Protein AF-A0AAD9PSL2-F1 (afdb_monomer_lite)

Organism: Acropora cervicornis (NCBI:txid6130)

Radius of gyration: 17.95 Å; chains: 1; bounding box: 37×32×61 Å

Sequence (155 aa):
MESEYYLYSVLWDFAGESVYYETHQLFLTSRAVYLLAHDLSWDPEKLAQPVEKQGVFEKIKEKSCTKTNLDYLGYWMTSVSSQSSRIEDHDLYSAPTYTVLPKTLPPVFLVCMHSDKPFGRKDPFELAINLYGSLETKPYSSQLYDDVFVVDNTK

InterPro domains:
  IPR027417 P-loop containing nucleoside triphosphate hydrolase [G3DSA:3.40.50.300] (3-149)

Structure (mmCIF, N/CA/C/O backbone):
data_AF-A0AAD9PSL2-F1
#
_entry.id   AF-A0AAD9PSL2-F1
#
loop_
_atom_site.group_PDB
_atom_site.id
_atom_site.type_symbol
_atom_site.label_atom_id
_atom_site.label_alt_id
_atom_site.label_comp_id
_atom_site.label_asym_id
_atom_site.label_entity_id
_atom_site.label_seq_id
_atom_site.pdbx_PDB_ins_code
_atom_site.Cartn_x
_atom_site.Cartn_y
_atom_site.Cartn_z
_atom_site.occupancy
_atom_site.B_iso_or_equiv
_atom_site.auth_seq_id
_atom_site.auth_comp_id
_atom_site.auth_asym_id
_atom_site.auth_atom_id
_atom_site.pdbx_PDB_model_num
ATOM 1 N N . MET A 1 1 ? 11.472 -16.865 -38.872 1.00 47.38 1 MET A N 1
ATOM 2 C CA . MET A 1 1 ? 11.496 -17.620 -37.607 1.00 47.38 1 MET A CA 1
ATOM 3 C C . MET A 1 1 ? 11.050 -16.622 -36.561 1.00 47.38 1 MET A C 1
ATOM 5 O O . MET A 1 1 ? 11.818 -15.723 -36.250 1.00 47.38 1 MET A O 1
ATOM 9 N N . GLU A 1 2 ? 9.769 -16.646 -36.198 1.00 55.28 2 GLU A N 1
ATOM 10 C CA . GLU A 1 2 ? 9.240 -15.759 -35.158 1.00 55.28 2 GLU A CA 1
ATOM 11 C C . GLU A 1 2 ? 9.865 -16.190 -33.832 1.00 55.28 2 GLU A C 1
ATOM 13 O O . GLU A 1 2 ? 9.796 -17.361 -33.462 1.00 55.28 2 GLU A O 1
ATOM 18 N N . SER A 1 3 ? 10.575 -15.280 -33.172 1.00 63.28 3 SER A N 1
ATOM 19 C CA . SER A 1 3 ? 11.085 -15.519 -31.829 1.00 63.28 3 SER A CA 1
ATOM 20 C C . SER A 1 3 ? 9.905 -15.471 -30.865 1.00 63.28 3 SER A C 1
ATOM 22 O O . SER A 1 3 ? 9.336 -14.402 -30.649 1.00 63.28 3 SER A O 1
ATOM 24 N N . GLU A 1 4 ? 9.526 -16.612 -30.297 1.00 70.06 4 GLU A N 1
ATOM 25 C CA . GLU A 1 4 ? 8.578 -16.648 -29.185 1.00 70.06 4 GLU A CA 1
ATOM 26 C C . GLU A 1 4 ? 9.187 -15.902 -27.992 1.00 70.06 4 GLU A C 1
ATOM 28 O O . GLU A 1 4 ? 10.201 -16.312 -27.422 1.00 70.06 4 GLU A O 1
ATOM 33 N N . TYR A 1 5 ? 8.593 -14.765 -27.636 1.00 74.62 5 TYR A N 1
ATOM 34 C CA . TYR A 1 5 ? 8.964 -14.026 -26.438 1.00 74.62 5 TYR A CA 1
ATOM 35 C C . TYR A 1 5 ? 8.274 -14.668 -25.236 1.00 74.62 5 TYR A C 1
ATOM 37 O O . TYR A 1 5 ? 7.065 -14.538 -25.054 1.00 74.62 5 TYR A O 1
ATOM 45 N N . TYR A 1 6 ? 9.048 -15.361 -24.40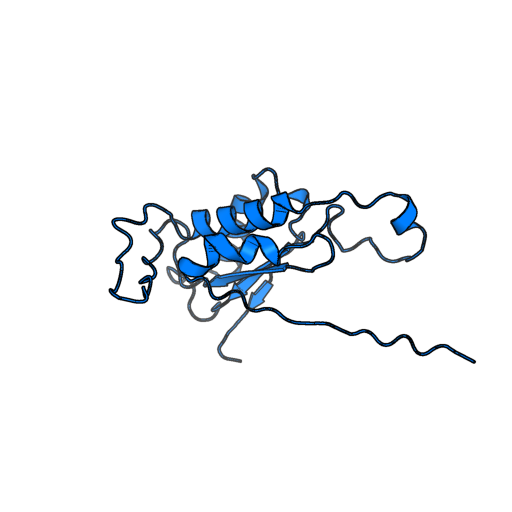6 1.00 77.88 6 TYR A N 1
ATOM 46 C CA . TYR A 1 6 ? 8.565 -15.900 -23.139 1.00 77.88 6 TYR A 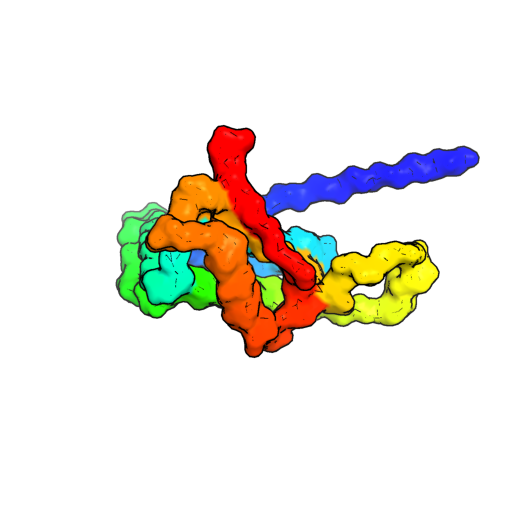CA 1
ATOM 47 C C . TYR A 1 6 ? 8.600 -14.809 -22.063 1.00 77.88 6 TYR A C 1
ATOM 49 O O . TYR A 1 6 ? 9.664 -14.278 -21.742 1.00 77.88 6 TYR A O 1
ATOM 57 N N . LEU A 1 7 ? 7.438 -14.485 -21.489 1.00 82.44 7 LEU A N 1
ATOM 58 C CA . LEU A 1 7 ? 7.330 -13.624 -20.311 1.00 82.44 7 LEU A CA 1
ATOM 59 C C . LEU A 1 7 ? 7.452 -14.485 -19.049 1.00 82.44 7 LEU A C 1
ATOM 61 O O . LEU A 1 7 ? 6.612 -15.345 -18.795 1.00 82.44 7 LEU A O 1
ATOM 65 N N . TYR A 1 8 ? 8.490 -14.242 -18.254 1.00 81.69 8 TYR A N 1
ATOM 66 C CA . TYR A 1 8 ? 8.660 -14.843 -16.933 1.00 81.69 8 TYR A CA 1
ATOM 67 C C . TYR A 1 8 ? 8.395 -13.795 -15.851 1.00 81.69 8 TYR A C 1
ATOM 69 O O . TYR A 1 8 ? 8.748 -12.625 -16.004 1.00 81.69 8 TYR A O 1
ATOM 77 N N . SER A 1 9 ? 7.763 -14.194 -14.752 1.00 83.19 9 SER A N 1
ATOM 78 C CA . SER A 1 9 ? 7.464 -13.310 -13.622 1.00 83.19 9 SER A CA 1
ATOM 79 C C . SER A 1 9 ? 7.659 -14.058 -12.309 1.00 83.19 9 SER A C 1
ATOM 81 O O . SER A 1 9 ? 7.360 -15.247 -12.217 1.00 83.19 9 SER A O 1
ATOM 83 N N . VAL A 1 10 ? 8.169 -13.355 -11.298 1.00 87.62 10 VAL A N 1
ATOM 84 C CA . VAL A 1 10 ? 8.359 -13.877 -9.939 1.00 87.62 10 VAL A CA 1
ATOM 85 C C . VAL A 1 10 ? 7.482 -13.069 -8.998 1.00 87.62 10 VAL A C 1
ATOM 87 O O . VAL A 1 10 ? 7.588 -11.844 -8.969 1.00 87.62 10 VAL A O 1
ATOM 90 N N . LEU A 1 11 ? 6.633 -13.752 -8.234 1.00 88.12 11 LEU A N 1
ATOM 91 C CA . LEU A 1 11 ? 5.809 -13.131 -7.203 1.00 88.12 11 LEU A CA 1
ATOM 92 C C . LEU A 1 11 ? 6.528 -13.220 -5.854 1.00 88.12 11 LEU A C 1
ATOM 94 O O . LEU A 1 11 ? 6.952 -14.303 -5.451 1.00 88.12 11 LEU A O 1
ATOM 98 N N . TRP A 1 12 ? 6.639 -12.086 -5.168 1.00 85.56 12 TRP A N 1
ATOM 99 C CA . TRP A 1 12 ? 7.167 -11.996 -3.809 1.00 85.56 12 TRP A CA 1
ATOM 100 C C . TRP A 1 12 ? 6.061 -11.517 -2.873 1.00 85.56 12 TRP A C 1
ATOM 102 O O . TRP A 1 12 ? 5.427 -10.501 -3.151 1.00 85.56 12 TRP A O 1
ATOM 112 N N . ASP A 1 13 ? 5.849 -12.239 -1.775 1.00 83.88 13 ASP A N 1
ATOM 113 C CA . ASP A 1 13 ? 4.950 -11.834 -0.695 1.00 83.88 13 ASP A CA 1
ATOM 114 C C . ASP A 1 13 ? 5.782 -11.370 0.505 1.00 83.88 13 ASP A C 1
ATOM 116 O O . ASP A 1 13 ? 6.524 -12.147 1.115 1.00 83.88 13 ASP A O 1
ATOM 120 N N . PHE A 1 14 ? 5.692 -10.078 0.807 1.00 73.44 14 PHE A N 1
ATOM 121 C CA . PHE A 1 14 ? 6.356 -9.461 1.945 1.00 73.44 14 PHE A CA 1
ATOM 122 C C . PHE A 1 14 ? 5.372 -9.450 3.114 1.00 73.44 14 PHE A C 1
ATOM 124 O O . PHE A 1 14 ? 4.660 -8.468 3.325 1.00 73.44 14 PHE A O 1
ATOM 131 N N . ALA A 1 15 ? 5.319 -10.554 3.865 1.00 61.59 15 ALA A N 1
ATOM 132 C CA . ALA A 1 15 ? 4.512 -10.645 5.078 1.00 61.59 15 ALA A CA 1
ATOM 133 C C . ALA A 1 15 ? 4.784 -9.416 5.971 1.00 61.59 15 ALA A C 1
ATOM 135 O O . ALA A 1 15 ? 5.935 -9.123 6.291 1.00 61.59 15 ALA A O 1
ATOM 136 N N . GLY A 1 16 ? 3.736 -8.673 6.349 1.00 58.91 16 GLY A N 1
ATOM 137 C CA . GLY A 1 16 ? 3.812 -7.366 7.030 1.00 58.91 16 GLY A CA 1
ATOM 138 C C . GLY A 1 16 ? 4.364 -7.377 8.465 1.00 58.91 16 GLY A C 1
ATOM 139 O O . GLY A 1 16 ? 4.035 -6.492 9.258 1.00 58.91 16 GLY A O 1
ATOM 140 N N . GLU A 1 17 ? 5.167 -8.376 8.825 1.00 55.62 17 GLU A N 1
ATOM 141 C CA . GLU A 1 17 ? 5.771 -8.527 10.139 1.00 55.62 17 GLU A CA 1
ATOM 142 C C . GLU A 1 17 ? 6.971 -7.593 10.328 1.00 55.62 17 GLU A C 1
ATOM 144 O O . GLU A 1 17 ? 7.739 -7.310 9.412 1.00 55.62 17 GLU A O 1
ATOM 149 N N . SER A 1 18 ? 7.149 -7.063 11.541 1.00 52.44 18 SER A N 1
ATOM 150 C CA . SER A 1 18 ? 8.079 -5.953 11.754 1.00 52.44 18 SER A CA 1
ATOM 151 C C . SER A 1 18 ? 9.563 -6.317 11.679 1.00 52.44 18 SER A C 1
ATOM 153 O O . SER A 1 18 ? 10.410 -5.433 11.555 1.00 52.44 18 SER A O 1
ATOM 155 N N . VAL A 1 19 ? 9.879 -7.614 11.689 1.00 48.50 19 VAL A N 1
ATOM 156 C CA . VAL A 1 19 ? 11.212 -8.156 11.374 1.00 48.50 19 VAL A CA 1
ATOM 157 C C . VAL A 1 19 ? 11.577 -7.914 9.900 1.00 48.50 19 VAL A C 1
ATOM 159 O O . VAL A 1 19 ? 12.753 -7.822 9.554 1.00 48.50 19 VAL A O 1
ATOM 162 N N . TYR A 1 20 ? 10.576 -7.732 9.037 1.00 52.34 20 TYR A N 1
ATOM 163 C CA . TYR A 1 20 ? 10.747 -7.592 7.599 1.00 52.34 20 TYR A CA 1
ATOM 164 C C . TYR A 1 20 ? 11.057 -6.137 7.178 1.00 52.34 20 TYR A C 1
ATOM 166 O O . TYR A 1 20 ? 11.623 -5.907 6.113 1.00 52.34 20 TYR A O 1
ATOM 174 N N . TYR A 1 21 ? 10.823 -5.132 8.026 1.00 52.97 21 TYR A N 1
ATOM 175 C CA . TYR A 1 21 ? 11.065 -3.729 7.652 1.00 52.97 21 TYR A CA 1
ATOM 176 C C . TYR A 1 21 ? 12.548 -3.343 7.517 1.00 52.97 21 TYR A C 1
ATOM 178 O O . TYR A 1 21 ? 12.860 -2.425 6.764 1.00 52.97 21 TYR A O 1
ATOM 186 N N . GLU A 1 22 ? 13.473 -4.040 8.188 1.00 53.34 22 GLU A N 1
ATOM 187 C CA . GLU A 1 22 ? 14.903 -3.677 8.149 1.00 53.34 22 G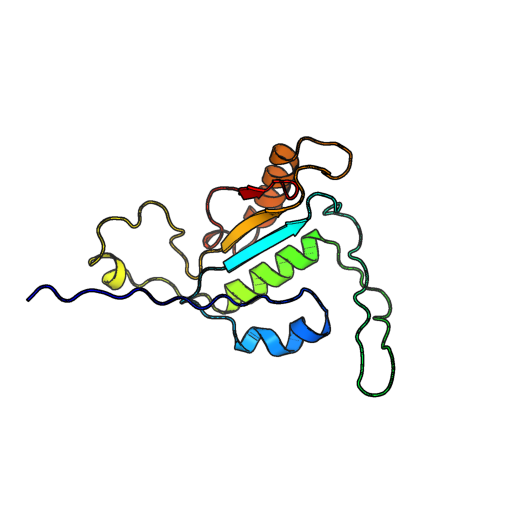LU A CA 1
ATOM 188 C C . GLU A 1 22 ? 15.705 -4.390 7.049 1.00 53.34 22 GLU A C 1
ATOM 190 O O . GLU A 1 22 ? 16.705 -3.855 6.578 1.00 53.34 22 GLU A O 1
ATOM 195 N N . THR A 1 23 ? 15.272 -5.566 6.587 1.00 54.75 23 THR A N 1
ATOM 196 C CA . THR A 1 23 ? 16.015 -6.364 5.589 1.00 54.75 23 THR A CA 1
ATOM 197 C C . THR A 1 23 ? 15.393 -6.354 4.191 1.00 54.75 23 THR A C 1
ATOM 199 O O . THR A 1 23 ? 16.101 -6.615 3.218 1.00 54.75 23 THR A O 1
ATOM 202 N N . HIS A 1 24 ? 14.107 -6.011 4.038 1.00 57.56 24 HIS A N 1
ATOM 203 C CA . HIS A 1 24 ? 13.405 -6.164 2.752 1.00 57.56 24 HIS A CA 1
ATOM 204 C C . HIS A 1 24 ? 13.579 -4.992 1.787 1.00 57.56 24 HIS A C 1
ATOM 206 O O . HIS A 1 24 ? 13.292 -5.145 0.601 1.00 57.56 24 HIS A O 1
ATOM 212 N N . GLN A 1 25 ? 14.156 -3.870 2.233 1.00 60.19 25 GLN A N 1
ATOM 213 C CA . GLN A 1 25 ? 14.603 -2.809 1.322 1.00 60.19 25 GLN A CA 1
ATOM 214 C C . GLN A 1 25 ? 15.599 -3.325 0.268 1.00 60.19 25 GLN A C 1
ATOM 216 O O . GLN A 1 25 ? 15.649 -2.779 -0.833 1.00 60.19 25 GLN A O 1
ATOM 221 N N . LEU A 1 26 ? 16.337 -4.404 0.572 1.00 64.94 26 LEU A N 1
ATOM 222 C CA . LEU A 1 26 ? 17.283 -5.048 -0.346 1.00 64.94 26 LEU A CA 1
ATOM 223 C C . LEU A 1 26 ? 16.614 -5.708 -1.562 1.00 64.94 26 LEU A C 1
ATOM 225 O O . LEU A 1 26 ? 17.275 -5.898 -2.579 1.00 64.94 26 LEU A O 1
ATOM 229 N N . PHE A 1 27 ? 15.326 -6.057 -1.473 1.00 72.56 27 PHE A N 1
ATOM 230 C CA . PHE A 1 27 ? 14.585 -6.708 -2.560 1.00 72.56 27 PHE A CA 1
ATOM 231 C C . PHE A 1 27 ? 13.715 -5.733 -3.361 1.00 72.56 27 PHE A C 1
ATOM 233 O O . PHE A 1 27 ? 13.082 -6.133 -4.339 1.00 72.56 27 PHE A O 1
ATOM 240 N N . LEU A 1 28 ? 13.673 -4.457 -2.965 1.00 83.94 28 LEU A N 1
ATOM 241 C CA . LEU A 1 28 ? 12.925 -3.440 -3.690 1.00 83.94 28 LEU A CA 1
ATOM 242 C C . LEU A 1 28 ? 13.725 -2.946 -4.907 1.00 83.94 28 LEU A C 1
ATOM 244 O O . LEU A 1 28 ? 14.929 -2.716 -4.823 1.00 83.94 28 LEU A O 1
ATOM 248 N N . THR A 1 29 ? 13.063 -2.771 -6.048 1.00 85.06 29 THR A N 1
ATOM 249 C CA . THR A 1 29 ? 13.691 -2.383 -7.316 1.00 85.06 29 THR A CA 1
ATOM 250 C C . THR A 1 29 ? 12.722 -1.596 -8.194 1.00 85.06 29 THR A C 1
ATOM 252 O O . THR A 1 29 ? 11.518 -1.845 -8.182 1.00 85.06 29 THR A O 1
ATOM 255 N N . SER A 1 30 ? 13.240 -0.682 -9.018 1.00 86.44 30 SER A N 1
ATOM 256 C CA . SER A 1 30 ? 12.423 0.066 -9.979 1.00 86.44 30 SER A CA 1
ATOM 257 C C . SER A 1 30 ? 11.861 -0.771 -11.124 1.00 86.44 30 SER A C 1
ATOM 259 O O . SER A 1 30 ? 10.929 -0.340 -11.795 1.00 86.44 30 SER A O 1
ATOM 261 N N . ARG A 1 31 ? 12.387 -1.979 -11.351 1.00 85.00 31 ARG A N 1
ATOM 262 C CA . ARG A 1 31 ? 11.950 -2.873 -12.438 1.00 85.00 31 ARG A CA 1
ATOM 263 C C . ARG A 1 31 ? 10.814 -3.823 -12.042 1.00 85.00 31 ARG A C 1
ATOM 265 O O . ARG A 1 31 ? 10.531 -4.763 -12.779 1.00 85.00 31 ARG A O 1
ATOM 272 N N . ALA A 1 32 ? 10.200 -3.612 -10.881 1.00 88.56 32 ALA A N 1
ATOM 273 C CA . ALA A 1 32 ? 9.095 -4.419 -10.379 1.00 88.56 32 ALA A CA 1
ATOM 274 C C . ALA A 1 32 ? 7.754 -3.676 -10.476 1.00 88.56 32 ALA A C 1
ATOM 276 O O . ALA A 1 32 ? 7.707 -2.461 -10.652 1.00 88.56 32 ALA A O 1
ATOM 277 N N . VAL A 1 33 ? 6.666 -4.431 -10.329 1.00 91.12 33 VAL A N 1
ATOM 278 C CA . VAL A 1 33 ? 5.319 -3.910 -10.078 1.00 91.12 33 VAL A CA 1
ATOM 279 C C . VAL A 1 33 ? 4.974 -4.217 -8.628 1.00 91.12 33 VAL A C 1
ATOM 281 O O . VAL A 1 33 ? 5.167 -5.351 -8.186 1.00 91.12 33 VAL A O 1
ATOM 284 N N . TYR A 1 34 ? 4.464 -3.229 -7.897 1.00 92.81 34 TYR A N 1
ATOM 285 C CA . TYR A 1 34 ? 4.087 -3.401 -6.497 1.00 92.81 34 TYR A CA 1
ATOM 286 C C . TYR A 1 34 ? 2.574 -3.411 -6.329 1.00 92.81 34 TYR A C 1
ATOM 288 O O . TYR A 1 34 ? 1.873 -2.541 -6.842 1.00 92.81 34 TYR A O 1
ATOM 296 N N . LEU A 1 35 ? 2.088 -4.381 -5.558 1.00 94.81 35 LEU A N 1
ATOM 297 C CA . LEU A 1 35 ? 0.715 -4.428 -5.075 1.00 94.81 35 LEU A CA 1
ATOM 298 C C . LEU A 1 35 ? 0.729 -4.001 -3.608 1.00 94.81 35 LEU A C 1
ATOM 300 O O . LEU A 1 35 ? 1.226 -4.730 -2.748 1.00 94.81 35 LEU A O 1
ATOM 304 N N . LEU A 1 36 ? 0.225 -2.805 -3.324 1.00 94.62 36 LEU A N 1
ATOM 305 C CA . LEU A 1 36 ? 0.066 -2.320 -1.961 1.00 94.62 36 LEU A CA 1
ATOM 306 C C . LEU A 1 36 ? -1.267 -2.837 -1.419 1.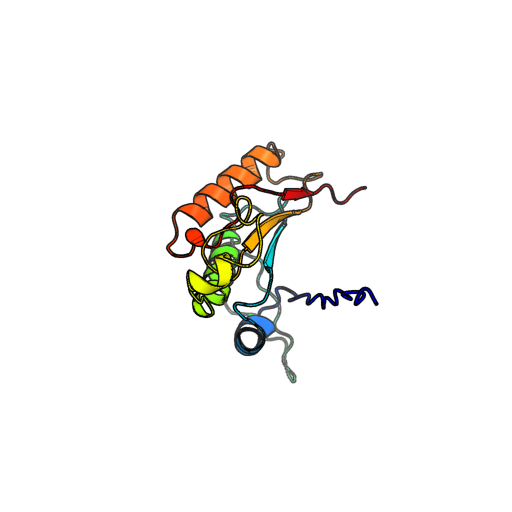00 94.62 36 LEU A C 1
ATOM 308 O O . LEU A 1 36 ? -2.316 -2.237 -1.650 1.00 94.62 36 LEU A O 1
ATOM 312 N N . ALA A 1 37 ? -1.220 -3.977 -0.734 1.00 93.88 37 ALA A N 1
ATOM 313 C CA . ALA A 1 37 ? -2.406 -4.618 -0.184 1.00 93.88 37 ALA A CA 1
ATOM 314 C C . ALA A 1 37 ? -2.835 -3.977 1.149 1.00 93.88 37 ALA A C 1
ATOM 316 O O . ALA A 1 37 ? -2.028 -3.833 2.069 1.00 93.88 37 ALA A O 1
ATOM 317 N N . HIS A 1 38 ? -4.118 -3.639 1.276 1.00 93.56 38 HIS A N 1
ATOM 318 C CA . HIS A 1 38 ? -4.726 -3.139 2.506 1.00 93.56 38 HIS A CA 1
ATOM 319 C C . HIS A 1 38 ? -6.017 -3.894 2.833 1.00 93.56 38 HIS A C 1
ATOM 321 O O . HIS A 1 38 ? -6.854 -4.100 1.962 1.00 93.56 38 HIS A O 1
ATOM 327 N N . ASP A 1 39 ? -6.197 -4.282 4.095 1.00 93.94 39 ASP A N 1
ATOM 328 C CA . ASP A 1 39 ? -7.420 -4.918 4.587 1.00 93.94 39 ASP A CA 1
ATOM 329 C C . ASP A 1 39 ? -8.470 -3.854 4.943 1.00 93.94 39 ASP A C 1
ATOM 331 O O . ASP A 1 39 ? -8.314 -3.140 5.933 1.00 93.94 39 ASP A O 1
ATOM 335 N N . LEU A 1 40 ? -9.565 -3.773 4.178 1.00 95.56 40 LEU A N 1
ATOM 336 C CA . LEU A 1 40 ? -10.637 -2.798 4.415 1.00 95.56 40 LEU A CA 1
ATOM 337 C C . LEU A 1 40 ? -11.399 -3.017 5.723 1.00 95.56 40 LEU A C 1
ATOM 339 O O . LEU A 1 40 ? -12.145 -2.130 6.138 1.00 95.56 40 LEU A O 1
ATOM 343 N N . SER A 1 41 ? -11.245 -4.163 6.388 1.00 93.38 41 SER A N 1
ATOM 344 C CA . SER A 1 41 ? -11.809 -4.377 7.724 1.00 93.38 41 SER A CA 1
ATOM 345 C C . SER A 1 41 ? -11.060 -3.599 8.811 1.00 93.38 41 SER A C 1
ATOM 347 O O . SER A 1 41 ? -11.562 -3.460 9.934 1.00 93.38 41 SER A O 1
ATOM 349 N N . TRP A 1 42 ? -9.871 -3.077 8.498 1.00 92.62 42 TRP A N 1
ATOM 350 C CA . TRP A 1 42 ? -9.053 -2.296 9.415 1.00 92.62 42 TRP A CA 1
ATOM 351 C C . TRP A 1 42 ? -9.309 -0.803 9.229 1.00 92.62 42 TRP A C 1
ATOM 353 O O . TRP A 1 42 ? -9.290 -0.275 8.126 1.00 92.62 42 TRP A O 1
ATOM 363 N N . ASP A 1 43 ? -9.526 -0.106 10.342 1.00 92.44 43 ASP A N 1
ATOM 364 C CA . ASP A 1 43 ? -9.643 1.351 10.353 1.00 92.44 43 ASP A CA 1
ATOM 365 C C . ASP A 1 43 ? -8.275 1.989 10.038 1.00 92.44 43 ASP A C 1
ATOM 367 O O . ASP A 1 43 ? -7.327 1.740 10.796 1.00 92.44 43 ASP A O 1
ATOM 371 N N . PRO A 1 44 ? -8.142 2.799 8.969 1.00 91.81 44 PRO A N 1
ATOM 372 C CA . PRO A 1 44 ? -6.884 3.450 8.605 1.00 91.81 44 PRO A CA 1
ATOM 373 C C . PRO A 1 44 ? -6.266 4.280 9.736 1.00 91.81 44 PRO A C 1
ATOM 375 O O . PRO A 1 44 ? -5.045 4.276 9.888 1.00 91.81 44 PRO A O 1
ATOM 378 N N . GLU A 1 45 ? -7.095 4.922 10.566 1.00 92.62 45 GLU A N 1
ATOM 379 C CA . GLU A 1 45 ? -6.664 5.819 11.651 1.00 92.62 45 GLU A CA 1
ATOM 380 C C . GLU A 1 45 ? -6.404 5.085 12.970 1.00 92.62 45 GLU A C 1
ATOM 382 O O . GLU A 1 45 ? -5.839 5.636 13.920 1.00 92.62 45 GLU A O 1
ATOM 387 N N . LYS A 1 46 ? -6.803 3.814 13.062 1.00 91.56 46 LYS A N 1
ATOM 388 C CA . LYS A 1 46 ? -6.548 3.012 14.254 1.00 91.56 46 LYS A CA 1
ATOM 389 C C . LYS A 1 46 ? -5.079 2.620 14.308 1.00 91.56 46 LYS A C 1
ATOM 391 O O . LYS A 1 46 ? -4.470 2.279 13.294 1.00 91.56 46 LYS A O 1
ATOM 396 N N . LEU A 1 47 ? -4.536 2.606 15.527 1.00 88.56 47 LEU A N 1
ATOM 397 C CA . LEU A 1 47 ? -3.218 2.043 15.798 1.00 88.56 47 LEU A CA 1
ATOM 398 C C . LEU A 1 47 ? -3.132 0.629 15.227 1.00 88.56 47 LEU A C 1
ATOM 400 O O . LEU A 1 47 ? -3.976 -0.229 15.522 1.00 88.56 47 LEU A O 1
ATOM 404 N N . ALA A 1 48 ? -2.106 0.407 14.418 1.00 81.62 48 ALA A N 1
ATOM 405 C CA . ALA A 1 48 ? -1.827 -0.899 13.866 1.00 81.62 48 ALA A CA 1
ATOM 406 C C . ALA A 1 48 ? -1.522 -1.875 15.004 1.00 81.62 48 ALA A C 1
ATOM 408 O O . ALA A 1 48 ? -0.934 -1.515 16.032 1.00 81.62 48 ALA A O 1
ATOM 409 N N . GLN A 1 49 ? -1.943 -3.126 14.833 1.00 72.62 49 GLN A N 1
ATOM 410 C CA . GLN A 1 49 ? -1.646 -4.141 15.833 1.00 72.62 49 GLN A CA 1
ATOM 411 C C . GLN A 1 49 ? -0.125 -4.341 15.907 1.00 72.62 49 GLN A C 1
ATOM 413 O O . GLN A 1 49 ? 0.512 -4.494 14.863 1.00 72.62 49 GLN A O 1
ATOM 418 N N . PRO A 1 50 ? 0.478 -4.337 17.112 1.00 61.62 50 PRO A N 1
ATOM 419 C CA . PRO A 1 50 ? 1.894 -4.629 17.251 1.00 61.62 50 PRO A CA 1
ATOM 420 C C . PRO A 1 50 ? 2.154 -6.032 16.717 1.00 61.62 50 PRO A C 1
ATOM 422 O O . PRO A 1 50 ? 1.546 -6.989 17.202 1.00 61.62 50 PRO A O 1
ATOM 425 N N . VAL A 1 51 ? 3.055 -6.164 15.746 1.00 59.69 51 VAL A N 1
ATOM 426 C CA . VAL A 1 51 ? 3.483 -7.493 15.322 1.00 59.69 51 VAL A CA 1
ATOM 427 C C . VAL A 1 51 ? 4.451 -8.026 16.374 1.00 59.69 51 VAL A C 1
ATOM 429 O O . VAL A 1 51 ? 5.410 -7.348 16.751 1.00 59.69 51 VAL A O 1
ATOM 432 N N . GLU A 1 52 ? 4.168 -9.209 16.922 1.00 56.19 52 GLU A N 1
ATOM 433 C CA . GLU A 1 52 ? 5.078 -9.859 17.864 1.00 56.19 52 GLU A CA 1
ATOM 434 C C . GLU A 1 52 ? 6.374 -10.212 17.127 1.00 56.19 52 GLU A C 1
ATOM 436 O O . GLU A 1 52 ? 6.374 -11.130 16.319 1.00 56.19 52 GLU A O 1
ATOM 441 N N . LYS A 1 53 ? 7.488 -9.519 17.405 1.00 56.56 53 LYS A N 1
ATOM 442 C CA . LYS A 1 53 ? 8.788 -9.920 16.856 1.00 56.56 53 LYS A CA 1
ATOM 443 C C . LYS A 1 53 ? 9.224 -11.208 17.544 1.00 56.56 53 LYS A C 1
ATOM 445 O O . LYS A 1 53 ? 9.539 -11.206 18.742 1.00 56.56 53 LYS A O 1
ATOM 450 N N . GLN A 1 54 ? 9.267 -12.311 16.805 1.00 48.28 54 GLN A N 1
ATOM 451 C CA . GLN A 1 54 ? 9.838 -13.553 17.312 1.00 48.28 54 GLN A CA 1
ATOM 452 C C . GLN A 1 54 ? 11.370 -13.478 17.225 1.00 48.28 54 GLN A C 1
ATOM 454 O O . GLN A 1 54 ? 11.972 -13.726 16.185 1.00 48.28 54 GLN A O 1
ATOM 459 N N . GLY A 1 55 ? 12.016 -13.076 18.322 1.00 53.81 55 GLY A N 1
ATOM 460 C CA . GLY A 1 55 ? 13.471 -13.130 18.437 1.00 53.81 55 GLY A CA 1
ATOM 461 C C . GLY A 1 55 ? 13.971 -14.567 18.604 1.00 53.81 55 GLY A C 1
ATOM 462 O O . GLY A 1 55 ? 13.224 -15.457 19.008 1.00 53.81 55 GLY A O 1
ATOM 463 N N . VAL A 1 56 ? 15.266 -14.786 18.347 1.00 56.31 56 VAL A N 1
ATOM 464 C CA . VAL A 1 56 ? 15.926 -16.103 18.495 1.00 56.31 56 VAL A CA 1
ATOM 465 C C . VAL A 1 56 ? 15.879 -16.616 19.944 1.00 56.31 56 VAL A C 1
ATOM 467 O O . VAL A 1 56 ? 15.870 -17.822 20.166 1.00 56.31 56 VAL A O 1
ATOM 470 N N . PHE A 1 57 ? 15.818 -15.709 20.928 1.00 50.03 57 PHE A N 1
ATOM 471 C CA . PHE A 1 57 ? 15.877 -16.050 22.354 1.00 50.03 57 PHE A CA 1
ATOM 472 C C . PHE A 1 57 ? 14.666 -15.584 23.180 1.00 50.03 57 PHE A C 1
ATOM 474 O O . PHE A 1 57 ? 14.390 -16.197 24.205 1.00 50.03 57 PHE A O 1
ATOM 481 N N . GLU A 1 58 ? 13.906 -14.572 22.742 1.00 51.41 58 GLU A N 1
ATOM 482 C CA . GLU A 1 58 ? 12.690 -14.098 23.423 1.00 51.41 58 GLU A CA 1
ATOM 483 C C . GLU A 1 58 ? 11.694 -13.467 22.436 1.00 51.41 58 GLU A C 1
ATOM 485 O O . GLU A 1 58 ? 12.078 -12.911 21.403 1.00 51.41 58 GLU A O 1
ATOM 490 N N . LYS A 1 59 ? 10.399 -13.503 22.783 1.00 52.94 59 LYS A N 1
ATOM 491 C CA . LYS A 1 59 ? 9.368 -12.699 22.113 1.00 52.94 59 LYS A CA 1
ATOM 492 C C . LYS A 1 59 ? 9.562 -11.232 22.493 1.00 52.94 59 LYS A C 1
ATOM 494 O O . LYS A 1 59 ? 9.202 -10.819 23.597 1.00 52.94 59 LYS A O 1
ATOM 499 N N . ILE A 1 60 ? 10.110 -10.437 21.579 1.00 55.75 60 ILE A N 1
ATOM 500 C CA . ILE A 1 60 ? 10.270 -9.000 21.788 1.00 55.75 60 ILE A CA 1
ATOM 501 C C . ILE A 1 60 ? 8.947 -8.346 21.406 1.00 55.75 60 ILE A C 1
ATOM 503 O O . ILE A 1 60 ? 8.626 -8.159 20.234 1.00 55.75 60 ILE A O 1
ATOM 507 N N . LYS A 1 61 ? 8.152 -7.993 22.414 1.00 54.41 61 LYS A N 1
ATOM 508 C CA . LYS A 1 61 ? 6.973 -7.157 22.198 1.00 54.41 61 LYS A CA 1
ATOM 509 C C . LYS A 1 61 ? 7.466 -5.749 21.875 1.00 54.41 61 LYS A C 1
ATOM 511 O O . LYS A 1 61 ? 8.098 -5.126 22.730 1.00 54.41 61 LYS A O 1
ATOM 516 N N . GLU A 1 62 ? 7.211 -5.256 20.662 1.00 55.06 62 GLU A N 1
ATOM 517 C CA . GLU A 1 62 ? 7.471 -3.852 20.333 1.00 55.06 62 GLU A CA 1
ATOM 518 C C . GLU A 1 62 ? 6.742 -2.978 21.359 1.00 55.06 62 GLU A C 1
ATOM 520 O O . GLU A 1 62 ? 5.510 -2.959 21.441 1.00 55.06 62 GLU A O 1
ATOM 525 N N . LYS A 1 63 ? 7.521 -2.316 22.223 1.00 51.69 63 LYS A N 1
ATOM 526 C CA . LYS A 1 63 ? 7.001 -1.409 23.242 1.00 51.69 63 LYS A CA 1
ATOM 527 C C . LYS A 1 63 ? 6.410 -0.210 22.505 1.00 51.69 63 LYS A C 1
ATOM 529 O O . LYS A 1 63 ? 7.146 0.642 22.029 1.00 51.69 63 LYS A O 1
ATOM 534 N N . SER A 1 64 ? 5.082 -0.220 22.397 1.00 53.62 64 SER A N 1
ATOM 535 C CA . SER A 1 64 ? 4.218 0.809 21.806 1.00 53.62 64 SER A CA 1
ATOM 536 C C . SER A 1 64 ? 4.528 1.161 20.349 1.00 53.62 64 SER A C 1
ATOM 538 O O . SER A 1 64 ? 5.230 2.129 20.069 1.00 53.62 64 SER A O 1
ATOM 540 N N . CYS A 1 65 ? 3.929 0.424 19.411 1.00 61.19 65 CYS A N 1
ATOM 541 C CA . CYS A 1 65 ? 3.751 0.940 18.058 1.00 61.19 65 CYS A CA 1
ATOM 542 C C . CYS A 1 65 ? 2.738 2.096 18.106 1.00 61.19 65 CYS A C 1
ATOM 544 O O . CYS A 1 65 ? 1.582 1.898 18.476 1.00 61.19 65 CYS A O 1
ATOM 546 N N . THR A 1 66 ? 3.185 3.313 17.792 1.00 76.25 66 THR A N 1
ATOM 547 C CA . THR A 1 66 ? 2.329 4.510 17.694 1.00 76.25 66 THR A CA 1
ATOM 548 C C . THR A 1 66 ? 1.811 4.746 16.277 1.00 76.25 66 THR A C 1
ATOM 550 O O . THR A 1 66 ? 1.166 5.760 16.040 1.00 76.25 66 THR A O 1
ATOM 553 N N . LYS A 1 67 ? 2.135 3.858 15.330 1.00 84.88 67 LYS A N 1
ATOM 554 C CA . LYS A 1 67 ? 1.761 4.002 13.921 1.00 84.88 67 LYS A CA 1
ATOM 555 C C . LYS A 1 67 ? 0.341 3.506 13.688 1.00 84.88 67 LYS A C 1
ATOM 557 O O . LYS A 1 67 ? -0.050 2.456 14.207 1.00 84.88 67 LYS A O 1
ATOM 562 N N . THR A 1 68 ? -0.415 4.242 12.889 1.00 91.50 68 THR A N 1
ATOM 563 C CA . THR A 1 68 ? -1.724 3.815 12.388 1.00 91.50 68 THR A CA 1
ATOM 564 C C . THR A 1 68 ? -1.574 2.844 11.215 1.00 91.50 68 THR A C 1
ATOM 566 O O . THR A 1 68 ? -0.479 2.653 10.680 1.00 91.50 68 THR A O 1
ATOM 569 N N . ASN A 1 69 ? -2.667 2.214 10.784 1.00 90.81 69 ASN A N 1
ATOM 570 C CA . ASN A 1 69 ? -2.644 1.388 9.572 1.00 90.81 69 ASN A CA 1
ATOM 571 C C . ASN A 1 69 ? -2.268 2.214 8.327 1.00 90.81 69 ASN A C 1
ATOM 573 O O . ASN A 1 69 ? -1.521 1.735 7.472 1.00 90.81 69 ASN A O 1
ATOM 577 N N . LEU A 1 70 ? -2.720 3.471 8.254 1.00 93.25 70 LEU A N 1
ATOM 578 C CA . LEU A 1 70 ? -2.343 4.402 7.191 1.00 93.25 70 LEU A CA 1
ATOM 579 C C . LEU A 1 70 ? -0.845 4.744 7.220 1.00 93.25 70 LEU A C 1
ATOM 581 O O . LEU A 1 70 ? -0.207 4.792 6.166 1.00 93.25 70 LEU A O 1
ATOM 585 N N . ASP A 1 71 ? -0.252 4.914 8.405 1.00 90.88 71 ASP A N 1
ATOM 586 C CA . ASP A 1 71 ? 1.190 5.163 8.536 1.00 90.88 71 ASP A CA 1
ATOM 587 C C . ASP A 1 71 ? 2.028 4.014 7.956 1.00 90.88 71 ASP A C 1
ATOM 589 O O . ASP A 1 71 ? 3.081 4.253 7.357 1.00 90.88 71 ASP A O 1
ATOM 593 N N . TYR A 1 72 ? 1.571 2.765 8.095 1.00 88.06 72 TYR A N 1
ATOM 594 C CA . TYR A 1 72 ? 2.249 1.607 7.506 1.00 88.06 72 TYR A CA 1
ATOM 595 C C . TYR A 1 72 ? 2.177 1.595 5.979 1.00 88.06 72 TYR A C 1
ATOM 597 O O . TYR A 1 72 ? 3.189 1.327 5.329 1.00 88.06 72 TYR A O 1
ATOM 605 N N . LEU A 1 73 ? 1.030 1.946 5.394 1.00 92.19 73 LEU A N 1
ATOM 606 C CA . LEU A 1 73 ? 0.918 2.109 3.941 1.00 92.19 73 LEU A CA 1
ATOM 607 C C . LEU A 1 73 ? 1.855 3.212 3.440 1.00 92.19 73 LEU A C 1
ATOM 609 O O . LEU A 1 73 ? 2.586 3.020 2.467 1.00 92.19 73 LEU A O 1
ATOM 613 N N . GLY A 1 74 ? 1.908 4.340 4.153 1.00 92.56 74 GLY A N 1
ATOM 614 C CA . GLY A 1 74 ? 2.823 5.432 3.835 1.00 92.56 74 GLY A CA 1
ATOM 615 C C . GLY A 1 74 ? 4.298 5.043 3.957 1.00 92.56 74 GLY A C 1
ATOM 616 O O . GLY A 1 74 ? 5.115 5.451 3.126 1.00 92.56 74 GLY A O 1
ATOM 617 N N . TYR A 1 75 ? 4.646 4.224 4.949 1.00 89.25 75 TYR A N 1
ATOM 618 C CA . TYR A 1 75 ? 5.992 3.679 5.114 1.00 89.25 75 TYR A CA 1
ATOM 619 C C . TYR A 1 75 ? 6.394 2.783 3.931 1.00 89.25 75 TYR A C 1
ATOM 621 O O . TYR A 1 75 ? 7.494 2.936 3.390 1.00 89.25 75 TYR A O 1
ATOM 629 N N . TRP A 1 76 ? 5.507 1.883 3.494 1.00 89.31 76 TRP A N 1
ATOM 630 C CA . TRP A 1 76 ? 5.760 1.021 2.336 1.00 89.31 76 TRP A CA 1
ATOM 631 C C . TRP A 1 76 ? 5.915 1.829 1.054 1.00 89.31 76 TRP A C 1
ATOM 633 O O . TRP A 1 76 ? 6.901 1.649 0.341 1.00 89.31 76 TRP A O 1
ATOM 643 N N . MET A 1 77 ? 5.020 2.786 0.809 1.00 92.88 77 MET A N 1
ATOM 644 C CA . MET A 1 77 ? 5.135 3.691 -0.334 1.00 92.88 77 MET A CA 1
ATOM 645 C C . MET A 1 77 ? 6.454 4.466 -0.329 1.00 92.88 77 MET A C 1
ATOM 647 O O . MET A 1 77 ? 7.116 4.563 -1.358 1.00 92.88 77 MET A O 1
ATOM 651 N N . THR A 1 78 ? 6.888 4.959 0.833 1.00 91.31 78 THR A N 1
ATOM 652 C CA . THR A 1 78 ? 8.181 5.650 0.970 1.00 91.31 78 THR A CA 1
ATOM 653 C C . THR A 1 78 ? 9.353 4.719 0.650 1.00 91.31 78 THR A C 1
ATOM 655 O O . THR A 1 78 ? 10.281 5.121 -0.048 1.00 91.31 78 THR A O 1
ATOM 658 N N . SER A 1 79 ? 9.295 3.466 1.106 1.00 88.50 79 SER A N 1
ATOM 659 C CA . SER A 1 79 ? 10.335 2.457 0.858 1.00 88.50 79 SER A CA 1
ATOM 660 C C . SER A 1 79 ? 10.417 2.051 -0.616 1.00 88.50 79 SER A C 1
ATOM 662 O O . SER A 1 79 ? 11.503 1.855 -1.155 1.00 88.50 79 SER A O 1
ATOM 664 N N . VAL A 1 80 ? 9.277 1.952 -1.298 1.00 89.81 80 VAL A N 1
ATOM 665 C CA . VAL A 1 80 ? 9.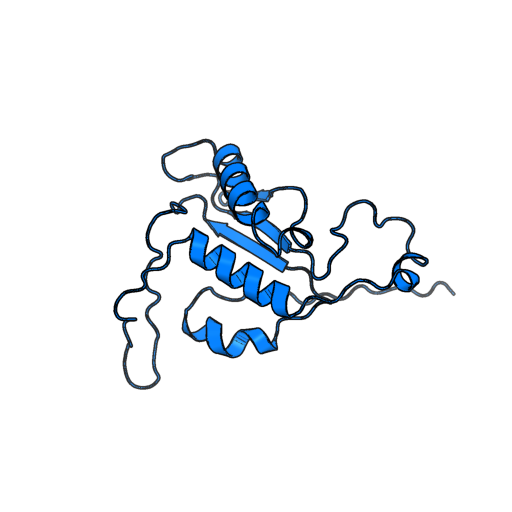232 1.703 -2.744 1.00 89.81 80 VAL A CA 1
ATOM 666 C C . VAL A 1 80 ? 9.747 2.925 -3.510 1.00 89.81 80 VAL A C 1
ATOM 668 O O . VAL A 1 80 ? 10.532 2.798 -4.450 1.00 89.81 80 VAL A O 1
ATOM 671 N N . SER A 1 81 ? 9.363 4.124 -3.075 1.00 90.25 81 SER A N 1
ATOM 672 C CA . SER A 1 81 ? 9.762 5.385 -3.699 1.00 90.25 81 SER A CA 1
ATOM 673 C C . SER A 1 81 ? 11.255 5.689 -3.573 1.00 90.25 81 SER A C 1
ATOM 675 O O . SER A 1 81 ? 11.838 6.276 -4.486 1.00 90.25 81 SER A O 1
ATOM 677 N N . SER A 1 82 ? 11.924 5.225 -2.512 1.00 87.56 82 SER A N 1
ATOM 678 C CA . SER A 1 82 ? 13.382 5.364 -2.394 1.00 87.56 82 SER A CA 1
ATOM 679 C C . SER A 1 82 ? 14.156 4.578 -3.453 1.00 87.56 82 SER A C 1
ATOM 681 O O . SER A 1 82 ? 15.308 4.908 -3.710 1.00 87.56 82 SER A O 1
ATOM 683 N N . GLN A 1 83 ? 13.531 3.577 -4.081 1.00 82.19 83 GLN A N 1
ATOM 684 C CA . GLN A 1 83 ? 14.105 2.845 -5.214 1.00 82.19 83 GLN A CA 1
ATOM 685 C C . GLN A 1 83 ? 13.663 3.403 -6.569 1.00 82.19 83 GLN A C 1
ATOM 687 O O . GLN A 1 83 ? 13.868 2.752 -7.593 1.00 82.19 83 GLN A O 1
ATOM 692 N N . SER A 1 84 ? 13.013 4.570 -6.593 1.00 80.00 84 SER A N 1
ATOM 693 C CA . SER A 1 84 ? 12.490 5.129 -7.832 1.00 80.00 84 SER A CA 1
ATOM 694 C C . SER A 1 84 ? 13.604 5.486 -8.812 1.00 80.00 84 SER A C 1
ATOM 696 O O . SER A 1 84 ? 14.655 6.025 -8.463 1.00 80.00 84 SER A O 1
ATOM 698 N N . SER A 1 85 ? 13.343 5.203 -10.081 1.00 71.06 85 SER A N 1
ATOM 699 C CA . SER A 1 85 ? 14.132 5.701 -11.200 1.00 71.06 85 SER A CA 1
ATOM 700 C C . SER A 1 85 ? 13.176 6.331 -12.197 1.00 71.06 85 SER A C 1
ATOM 702 O O . SER A 1 85 ? 12.100 5.791 -12.463 1.00 71.06 85 SER A O 1
ATOM 704 N N . ARG A 1 86 ? 13.555 7.476 -12.763 1.00 64.12 86 ARG A N 1
ATOM 705 C CA . ARG A 1 86 ? 12.790 8.050 -13.871 1.00 64.12 86 ARG A CA 1
ATOM 706 C C . ARG A 1 86 ? 12.941 7.140 -15.084 1.00 64.12 86 ARG A C 1
ATOM 708 O O . ARG A 1 86 ? 14.041 6.662 -15.343 1.00 64.12 86 ARG A O 1
ATOM 715 N N . ILE A 1 87 ? 11.847 6.908 -15.801 1.00 61.47 87 ILE A N 1
ATOM 716 C CA . ILE A 1 87 ? 11.929 6.319 -17.137 1.00 61.47 87 ILE A CA 1
ATOM 717 C C . ILE A 1 87 ? 12.624 7.362 -18.015 1.00 61.47 87 ILE A C 1
ATOM 719 O O . ILE A 1 87 ? 12.182 8.511 -18.063 1.00 61.47 87 ILE A O 1
ATOM 723 N N . GLU A 1 88 ? 13.737 6.999 -18.648 1.00 58.00 88 GLU A N 1
ATOM 724 C CA . GLU A 1 88 ? 14.337 7.854 -19.669 1.00 58.00 88 GLU A CA 1
ATOM 725 C C . GLU A 1 88 ? 13.424 7.844 -20.899 1.00 58.00 88 GLU A C 1
ATOM 727 O O . GLU A 1 88 ? 12.963 6.783 -21.320 1.00 58.00 88 GLU A O 1
ATOM 732 N N . ASP A 1 89 ? 13.172 9.012 -21.501 1.00 52.72 89 ASP A N 1
ATOM 733 C CA . ASP A 1 89 ? 12.281 9.140 -22.667 1.00 52.72 89 ASP A CA 1
ATOM 734 C C . ASP A 1 89 ? 12.644 8.160 -23.798 1.00 52.72 89 ASP A C 1
ATOM 736 O O . ASP A 1 89 ? 11.771 7.737 -24.549 1.00 52.72 89 ASP A O 1
ATOM 740 N N . HIS A 1 90 ? 13.917 7.756 -23.903 1.00 49.78 90 HIS A N 1
ATOM 741 C CA . HIS A 1 90 ? 14.401 6.813 -24.911 1.00 49.78 90 HIS A CA 1
ATOM 742 C C . HIS A 1 90 ? 13.786 5.399 -24.786 1.00 49.78 90 HIS A C 1
ATOM 744 O O . HIS A 1 90 ? 13.587 4.733 -25.804 1.00 49.78 90 HIS A O 1
ATOM 750 N N . ASP A 1 91 ? 13.410 4.960 -23.579 1.00 52.47 91 ASP A N 1
ATOM 751 C CA . ASP A 1 91 ? 12.779 3.649 -23.340 1.00 52.47 91 ASP A CA 1
ATOM 752 C C . ASP A 1 91 ? 11.292 3.622 -23.750 1.00 52.47 91 ASP A C 1
ATOM 754 O O . ASP A 1 91 ? 10.711 2.554 -23.951 1.00 52.47 91 ASP A O 1
ATOM 758 N N . LEU A 1 92 ? 10.672 4.793 -23.941 1.00 51.59 92 LEU A N 1
ATOM 759 C CA . LEU A 1 92 ? 9.267 4.932 -24.344 1.00 51.59 92 LEU A CA 1
ATOM 760 C C . LEU A 1 92 ? 9.055 4.778 -25.860 1.00 51.59 92 LEU A C 1
ATOM 762 O O . LEU A 1 92 ? 7.937 4.507 -26.296 1.00 51.59 92 LEU A O 1
ATOM 766 N N . TYR A 1 93 ? 10.108 4.910 -26.676 1.00 46.44 93 TYR A N 1
ATOM 767 C CA . TYR A 1 93 ? 10.001 4.876 -28.144 1.00 46.44 93 TYR A CA 1
ATOM 768 C C . TYR A 1 93 ? 9.824 3.468 -28.738 1.00 46.44 93 TYR A C 1
ATOM 770 O O . TYR A 1 93 ? 9.585 3.352 -29.940 1.00 46.44 93 TYR A O 1
ATOM 778 N N . SER A 1 94 ? 9.916 2.401 -27.933 1.00 50.62 94 SER A N 1
ATOM 779 C CA . SER A 1 94 ? 9.851 1.012 -28.428 1.00 50.62 94 SER A CA 1
ATOM 780 C C . SER A 1 94 ? 8.558 0.250 -28.103 1.00 50.62 94 SER A C 1
ATOM 782 O O . SER A 1 94 ? 8.394 -0.859 -28.608 1.00 50.62 94 SER A O 1
ATOM 784 N N . ALA A 1 95 ? 7.614 0.803 -27.327 1.00 48.84 95 ALA A N 1
ATOM 785 C CA 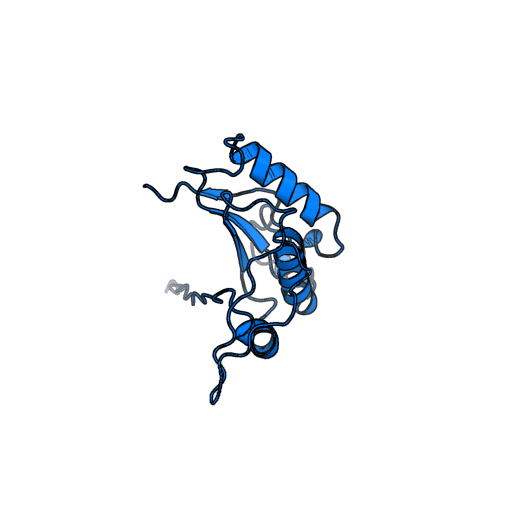. ALA A 1 95 ? 6.334 0.132 -27.058 1.00 48.84 95 ALA A CA 1
ATOM 786 C C . ALA A 1 95 ? 5.133 1.091 -27.214 1.00 48.84 95 ALA A C 1
ATOM 788 O O . ALA A 1 95 ? 5.035 2.080 -26.486 1.00 48.84 95 ALA A O 1
ATOM 789 N N . PRO A 1 96 ? 4.186 0.820 -28.131 1.00 44.72 96 PRO A N 1
ATOM 790 C CA . PRO A 1 96 ? 3.146 1.773 -28.527 1.00 44.72 96 PRO A CA 1
ATOM 791 C C . PRO A 1 96 ? 1.945 1.886 -27.557 1.00 44.72 96 PRO A C 1
ATOM 793 O O . PRO A 1 96 ? 0.859 2.258 -27.991 1.00 44.72 96 PRO A O 1
ATOM 796 N N . THR A 1 97 ? 2.085 1.599 -26.254 1.00 48.09 97 THR A N 1
ATOM 797 C CA . THR A 1 97 ? 0.909 1.435 -25.358 1.00 48.09 97 THR A CA 1
ATOM 798 C C . THR A 1 97 ? 1.071 1.930 -23.910 1.00 48.09 97 THR A C 1
ATOM 800 O O . THR A 1 97 ? 0.319 1.522 -23.028 1.00 48.09 97 THR A O 1
ATOM 803 N N . TYR A 1 98 ? 1.991 2.857 -23.626 1.00 51.94 98 TYR A N 1
ATOM 804 C CA . TYR A 1 98 ? 2.224 3.389 -22.266 1.00 51.94 98 TYR A CA 1
ATOM 805 C C . TYR A 1 98 ? 1.181 4.404 -21.745 1.00 51.94 98 TYR A C 1
ATOM 807 O O . TYR A 1 98 ? 1.455 5.133 -20.797 1.00 51.94 98 TYR A O 1
ATOM 815 N N . THR A 1 99 ? -0.030 4.478 -22.303 1.00 53.50 99 THR A N 1
ATOM 816 C CA . THR A 1 99 ? -1.037 5.452 -21.831 1.00 53.50 99 THR A CA 1
ATOM 817 C C . THR A 1 99 ? -1.684 5.085 -20.493 1.00 53.50 99 THR A C 1
ATOM 819 O O . THR A 1 99 ? -2.403 5.910 -19.945 1.00 53.50 99 THR A O 1
ATOM 822 N N . VAL A 1 100 ? -1.461 3.866 -19.985 1.00 64.31 100 VAL A N 1
ATOM 823 C CA . VAL A 1 100 ? -2.187 3.319 -18.824 1.00 64.31 100 VAL A CA 1
ATOM 824 C C . VAL A 1 100 ? -1.348 3.311 -17.537 1.00 64.31 100 VAL A C 1
ATOM 826 O O . VAL A 1 100 ? -1.913 3.372 -16.457 1.00 64.31 100 VAL A O 1
ATOM 829 N N . LEU A 1 101 ? -0.011 3.265 -17.609 1.00 67.69 101 LEU A N 1
ATOM 830 C CA . LEU A 1 101 ? 0.846 3.129 -16.419 1.00 67.69 101 LEU A CA 1
ATOM 831 C C . LEU A 1 101 ? 1.398 4.478 -15.912 1.00 67.69 101 LEU A C 1
ATOM 833 O O . LEU A 1 101 ? 1.629 5.384 -16.718 1.00 67.69 101 LEU A O 1
ATOM 837 N N . PRO A 1 102 ? 1.680 4.603 -14.598 1.00 70.31 102 PRO A N 1
ATOM 838 C CA . PRO A 1 102 ? 2.360 5.760 -14.029 1.00 70.31 102 PRO A CA 1
ATOM 839 C C . PRO A 1 102 ? 3.688 6.045 -14.732 1.00 70.31 102 PRO A C 1
ATOM 841 O O . PRO A 1 102 ? 4.442 5.135 -15.078 1.00 70.31 102 PRO A O 1
ATOM 844 N N . LYS A 1 103 ? 4.001 7.332 -14.907 1.00 72.62 103 LYS A N 1
ATOM 845 C CA . LYS A 1 103 ? 5.239 7.782 -15.571 1.00 72.62 103 LYS A CA 1
ATOM 846 C C . LYS A 1 103 ? 6.491 7.612 -14.700 1.00 72.62 103 LYS A C 1
ATOM 848 O O . LYS A 1 103 ? 7.604 7.795 -15.190 1.00 72.62 103 LYS A O 1
ATOM 853 N N . THR A 1 104 ? 6.315 7.272 -13.424 1.00 82.31 104 THR A N 1
ATOM 854 C CA . THR A 1 104 ? 7.399 7.036 -12.467 1.00 82.31 104 THR A CA 1
ATOM 855 C C . THR A 1 104 ? 7.447 5.558 -12.098 1.00 82.31 104 THR A C 1
ATOM 857 O O . THR A 1 104 ? 6.439 4.985 -11.689 1.00 82.31 104 THR A O 1
ATOM 860 N N . LEU A 1 105 ? 8.631 4.949 -12.201 1.00 86.12 105 LEU A N 1
ATOM 861 C CA . LEU A 1 105 ? 8.855 3.575 -11.765 1.00 86.12 105 LEU A CA 1
ATOM 862 C C . LEU A 1 105 ? 9.370 3.513 -10.319 1.00 86.12 105 LEU A C 1
ATOM 864 O O . LEU A 1 105 ? 10.119 4.402 -9.902 1.00 86.12 105 LEU A O 1
ATOM 868 N N . PRO A 1 106 ? 9.066 2.426 -9.591 1.00 91.12 106 PRO A N 1
ATOM 869 C CA . PRO A 1 106 ? 8.133 1.360 -9.983 1.00 91.12 106 PRO A CA 1
ATOM 870 C C . PRO A 1 106 ? 6.663 1.782 -9.762 1.00 91.12 106 PRO A C 1
ATOM 872 O O . PRO A 1 106 ? 6.409 2.560 -8.836 1.00 91.12 106 PRO A O 1
ATOM 875 N N . PRO A 1 107 ? 5.702 1.283 -10.567 1.00 92.81 107 PRO A N 1
ATOM 876 C CA . PRO A 1 107 ? 4.286 1.549 -10.358 1.00 92.81 107 PRO A CA 1
ATOM 877 C C . PRO A 1 107 ? 3.764 0.771 -9.146 1.00 92.81 107 PRO A C 1
ATOM 879 O O . PRO A 1 107 ? 4.172 -0.370 -8.891 1.00 92.81 107 PRO A O 1
ATOM 882 N N . VAL A 1 108 ? 2.831 1.385 -8.426 1.00 94.75 108 VAL A N 1
ATOM 883 C CA . VAL A 1 108 ? 2.198 0.821 -7.236 1.00 94.75 108 VAL A CA 1
ATOM 884 C C . VAL A 1 108 ? 0.685 0.836 -7.394 1.00 94.75 108 VAL A C 1
ATOM 886 O O . VAL A 1 108 ? 0.081 1.884 -7.603 1.00 94.75 108 VAL A O 1
ATOM 889 N N . PHE A 1 109 ? 0.073 -0.333 -7.259 1.00 96.06 109 PHE A N 1
ATOM 890 C CA . PHE A 1 109 ? -1.369 -0.527 -7.343 1.00 96.06 109 PHE A CA 1
ATOM 891 C C . PHE A 1 109 ? -1.928 -0.687 -5.933 1.00 96.06 109 PHE A C 1
ATOM 893 O O . PHE A 1 109 ? -1.478 -1.563 -5.191 1.00 96.06 109 PHE A O 1
ATOM 900 N N . LEU A 1 110 ? -2.902 0.143 -5.555 1.00 96.88 110 LEU A N 1
ATOM 901 C CA . LEU A 1 110 ? -3.596 -0.007 -4.279 1.00 96.88 110 LEU A CA 1
ATOM 902 C C . LEU A 1 110 ? -4.640 -1.122 -4.397 1.00 96.88 110 LEU A C 1
ATOM 904 O O . LEU A 1 110 ? -5.606 -1.002 -5.152 1.00 96.88 110 LEU A O 1
ATOM 908 N N . VAL A 1 111 ? -4.443 -2.199 -3.638 1.00 96.81 111 VAL A N 1
ATOM 909 C CA . VAL A 1 111 ? -5.341 -3.357 -3.615 1.00 96.81 111 VAL A CA 1
ATOM 910 C C . VAL A 1 111 ? -6.007 -3.446 -2.247 1.00 96.81 111 VAL A C 1
ATOM 912 O O . VAL A 1 111 ? -5.383 -3.765 -1.239 1.00 96.81 111 VAL A O 1
ATOM 915 N N . CYS A 1 112 ? -7.295 -3.155 -2.205 1.00 96.44 112 CYS A N 1
ATOM 916 C CA . CYS A 1 112 ? -8.126 -3.152 -1.017 1.00 96.44 112 CYS A CA 1
ATOM 917 C C . CYS A 1 112 ? -8.856 -4.496 -0.878 1.00 96.44 112 CYS A C 1
ATOM 919 O O . CYS A 1 112 ? -9.844 -4.755 -1.559 1.00 96.44 112 CYS A O 1
ATOM 921 N N . MET A 1 113 ? -8.358 -5.350 0.009 1.00 94.88 113 MET A N 1
ATOM 922 C CA . MET A 1 113 ? -8.867 -6.694 0.286 1.00 94.88 113 MET A CA 1
ATOM 923 C C . MET A 1 113 ? -10.014 -6.666 1.303 1.00 94.88 113 MET A C 1
ATOM 925 O O . MET A 1 113 ? -10.176 -5.695 2.048 1.00 94.88 113 MET A O 1
ATOM 929 N N . HIS A 1 114 ? -10.748 -7.777 1.402 1.00 95.06 114 HIS A N 1
ATOM 930 C CA . HIS A 1 114 ? -11.832 -7.979 2.371 1.00 95.06 114 HIS A CA 1
ATOM 931 C C . HIS A 1 114 ? -12.998 -6.985 2.234 1.00 95.06 114 HIS A C 1
ATOM 933 O O . HIS A 1 114 ? -13.578 -6.531 3.230 1.00 95.06 114 HIS A O 1
ATOM 939 N N . SER A 1 115 ? -13.377 -6.653 0.998 1.00 95.38 115 SER A N 1
ATOM 940 C CA . SER A 1 115 ? -14.519 -5.773 0.721 1.00 95.38 115 SER A CA 1
ATOM 941 C C . SER A 1 115 ? -15.869 -6.339 1.183 1.00 95.38 115 SER A C 1
ATOM 943 O O . SER A 1 115 ? -16.857 -5.613 1.220 1.00 95.38 115 SER A O 1
ATOM 945 N N . ASP A 1 116 ? -15.931 -7.623 1.530 1.00 94.44 116 ASP A N 1
ATOM 946 C CA . ASP A 1 116 ? -17.085 -8.306 2.121 1.00 94.44 116 ASP A CA 1
ATOM 947 C C . ASP A 1 116 ? -17.355 -7.891 3.580 1.00 94.44 116 ASP A C 1
ATOM 949 O O . ASP A 1 116 ? -18.487 -7.989 4.062 1.00 94.44 116 ASP A O 1
ATOM 953 N N . LYS A 1 117 ? -16.334 -7.389 4.286 1.00 94.81 117 LYS A N 1
ATOM 954 C CA . LYS A 1 117 ? -16.399 -7.016 5.710 1.00 94.81 117 LYS A CA 1
ATOM 955 C C . LYS A 1 117 ? -15.723 -5.663 5.999 1.00 94.81 117 LYS A C 1
ATOM 957 O O . LYS A 1 117 ? -14.859 -5.582 6.877 1.00 94.81 117 LYS A O 1
ATOM 962 N N . PRO A 1 118 ? -16.123 -4.582 5.304 1.00 94.44 118 PRO A N 1
ATOM 963 C CA . PRO A 1 118 ? -15.489 -3.277 5.434 1.00 94.44 118 PRO A CA 1
ATOM 964 C C . PRO A 1 118 ? -15.660 -2.701 6.844 1.00 94.44 118 PRO A C 1
ATOM 966 O O . PRO A 1 118 ? -16.692 -2.873 7.511 1.00 94.44 118 PRO A O 1
ATOM 969 N N . PHE A 1 119 ? -14.649 -1.960 7.288 1.00 91.69 119 PHE A N 1
ATOM 970 C CA . PHE A 1 119 ? -14.657 -1.265 8.561 1.00 91.69 119 PHE A CA 1
ATOM 971 C C . PHE A 1 119 ? -15.867 -0.330 8.663 1.00 91.69 119 PHE A C 1
ATOM 973 O O . PHE A 1 119 ? -16.225 0.402 7.739 1.00 91.69 119 PHE A O 1
ATOM 980 N N . GLY A 1 120 ? -16.533 -0.369 9.817 1.00 91.62 120 GLY A N 1
ATOM 981 C CA . GLY A 1 120 ? -17.701 0.468 10.081 1.00 91.62 120 GLY A CA 1
ATOM 982 C C . GLY A 1 120 ? -18.915 0.169 9.195 1.00 91.62 120 GLY A C 1
ATOM 983 O O . GLY A 1 120 ? -19.843 0.972 9.204 1.00 91.62 120 GLY A O 1
ATOM 984 N N . ARG A 1 121 ? -18.931 -0.954 8.450 1.00 87.12 121 ARG A N 1
ATOM 985 C CA . ARG A 1 121 ? -19.976 -1.292 7.460 1.00 87.12 121 ARG A CA 1
ATOM 986 C C . ARG A 1 121 ? -20.193 -0.186 6.418 1.00 87.12 121 ARG A C 1
ATOM 988 O O . ARG A 1 121 ? -21.306 -0.011 5.924 1.00 87.12 121 ARG A O 1
ATOM 995 N N . LYS A 1 122 ? -19.142 0.587 6.141 1.00 90.38 122 LYS A N 1
ATOM 996 C CA . LYS A 1 122 ? -19.135 1.612 5.096 1.00 90.38 122 LYS A CA 1
ATOM 997 C C . LYS A 1 122 ? -19.042 0.959 3.722 1.00 90.38 122 LYS A C 1
ATOM 999 O O . LYS A 1 122 ? -18.703 -0.219 3.619 1.00 90.38 122 LYS A O 1
ATOM 1004 N N . ASP A 1 123 ? -19.326 1.734 2.684 1.00 96.00 123 ASP A N 1
ATOM 1005 C CA . ASP A 1 123 ? -19.101 1.288 1.317 1.00 96.00 123 ASP A CA 1
ATOM 1006 C C . ASP A 1 123 ? -17.594 1.001 1.089 1.00 96.00 123 ASP A C 1
ATOM 1008 O O . ASP A 1 123 ? -16.754 1.858 1.389 1.00 96.00 123 ASP A O 1
ATOM 1012 N N . PRO A 1 124 ? -17.217 -0.204 0.612 1.00 95.94 124 PRO A N 1
ATOM 1013 C CA . PRO A 1 124 ? -15.818 -0.567 0.388 1.00 95.94 124 PRO A CA 1
ATOM 1014 C C . PRO A 1 124 ? -15.093 0.339 -0.610 1.00 95.94 124 PRO A C 1
ATOM 1016 O O . PRO A 1 124 ? -13.899 0.594 -0.449 1.00 95.94 124 PRO A O 1
ATOM 1019 N N . PHE A 1 125 ? -15.800 0.824 -1.633 1.00 96.12 125 PHE A N 1
ATOM 1020 C CA . PHE A 1 125 ? -15.219 1.677 -2.661 1.00 96.12 125 PHE A CA 1
ATOM 1021 C C . PHE A 1 125 ? -14.972 3.085 -2.116 1.00 96.12 125 PHE A C 1
ATOM 1023 O O . PHE A 1 125 ? -13.884 3.625 -2.297 1.00 96.12 125 PHE A O 1
ATOM 1030 N N . GLU A 1 126 ? -15.906 3.643 -1.341 1.00 96.38 126 GLU A N 1
ATOM 1031 C CA . GLU A 1 126 ? -15.679 4.900 -0.615 1.00 96.38 126 GLU A CA 1
ATOM 1032 C C . GLU A 1 126 ? -14.476 4.806 0.335 1.00 96.38 126 GLU A C 1
ATOM 1034 O O . GLU A 1 126 ? -13.673 5.739 0.413 1.00 96.38 126 GLU A O 1
ATOM 1039 N N . LEU A 1 127 ? -14.313 3.690 1.057 1.00 96.25 127 LEU A N 1
ATOM 1040 C CA . LEU A 1 127 ? -13.135 3.475 1.905 1.00 96.25 127 LEU A CA 1
ATOM 1041 C C . LEU A 1 127 ? -11.840 3.455 1.085 1.00 96.25 127 LEU A C 1
ATOM 1043 O O . LEU A 1 127 ? -10.877 4.124 1.462 1.00 96.25 127 LEU A O 1
ATOM 1047 N N . ALA A 1 128 ? -11.825 2.734 -0.037 1.00 97.06 128 ALA A N 1
ATOM 1048 C CA . ALA A 1 128 ? -10.665 2.641 -0.918 1.00 97.06 128 ALA A CA 1
ATOM 1049 C C . ALA A 1 128 ? -10.286 4.000 -1.532 1.00 97.06 128 ALA A C 1
ATOM 1051 O O . ALA A 1 128 ? -9.112 4.364 -1.526 1.00 97.06 128 ALA A O 1
ATOM 1052 N N . ILE A 1 129 ? -11.265 4.790 -1.982 1.00 96.81 129 ILE A N 1
ATOM 1053 C CA . ILE A 1 129 ? -11.039 6.133 -2.541 1.00 96.81 129 ILE A CA 1
ATOM 1054 C C . ILE A 1 129 ? -10.503 7.100 -1.482 1.00 96.81 129 ILE A C 1
ATOM 1056 O O . ILE A 1 129 ? -9.554 7.838 -1.745 1.00 96.81 129 ILE A O 1
ATOM 1060 N N . ASN A 1 130 ? -11.052 7.079 -0.264 1.00 96.31 130 ASN A N 1
ATOM 1061 C CA . ASN A 1 130 ? -10.538 7.908 0.831 1.00 96.31 130 ASN A CA 1
ATOM 1062 C C . ASN A 1 130 ? -9.091 7.536 1.195 1.00 96.31 130 ASN A C 1
ATOM 1064 O O . ASN A 1 130 ? -8.262 8.410 1.476 1.00 96.31 130 ASN A O 1
ATOM 1068 N N . LEU A 1 131 ? -8.774 6.240 1.163 1.00 96.69 131 LEU A N 1
ATOM 1069 C CA . LEU A 1 131 ? -7.427 5.742 1.406 1.00 96.69 131 LEU A CA 1
ATOM 1070 C C . LEU A 1 131 ? -6.462 6.184 0.302 1.00 96.69 131 LEU A C 1
ATOM 1072 O O . LEU A 1 131 ? -5.393 6.716 0.602 1.00 96.69 131 LEU A O 1
ATOM 1076 N N . TYR A 1 132 ? -6.863 6.024 -0.960 1.00 97.25 132 TYR A N 1
ATOM 1077 C CA . TYR A 1 132 ? -6.104 6.476 -2.121 1.00 97.25 132 TYR A CA 1
ATOM 1078 C C . TYR A 1 132 ? -5.812 7.973 -2.048 1.00 97.25 132 TYR A C 1
ATOM 1080 O O . TYR A 1 132 ? -4.648 8.362 -2.087 1.00 97.25 132 TYR A O 1
ATOM 1088 N N . GLY A 1 133 ? -6.835 8.806 -1.826 1.00 97.38 133 GLY A N 1
ATOM 1089 C CA . GLY A 1 133 ? -6.663 10.254 -1.698 1.00 97.38 133 GLY A CA 1
ATOM 1090 C C . GLY A 1 133 ? -5.698 10.639 -0.571 1.00 97.38 133 GLY A C 1
ATOM 1091 O O . GLY A 1 133 ? -4.903 11.566 -0.713 1.00 97.38 133 GLY A O 1
ATOM 1092 N N . SER A 1 134 ? -5.678 9.883 0.531 1.00 97.12 134 SER A N 1
ATOM 1093 C CA . SER A 1 134 ? -4.708 10.102 1.612 1.00 97.12 134 SER A CA 1
ATOM 1094 C C . SER A 1 134 ? -3.263 9.830 1.170 1.00 97.12 134 SER A C 1
ATOM 1096 O O . SER A 1 134 ? -2.355 10.581 1.541 1.00 97.12 134 SER A O 1
ATOM 1098 N N . LEU A 1 135 ? -3.039 8.791 0.361 1.00 96.88 135 LEU A N 1
ATOM 1099 C CA . LEU A 1 135 ? -1.725 8.438 -0.189 1.00 96.88 135 LEU A CA 1
ATOM 1100 C C . LEU A 1 135 ? -1.303 9.385 -1.327 1.00 96.88 135 LEU A C 1
ATOM 1102 O O . LEU A 1 135 ? -0.134 9.757 -1.417 1.00 96.88 135 LEU A O 1
ATOM 1106 N N . GLU A 1 136 ? -2.243 9.828 -2.157 1.00 95.81 136 GLU A N 1
ATOM 1107 C CA . GLU A 1 136 ? -2.003 10.706 -3.308 1.00 95.81 136 GLU A CA 1
ATOM 1108 C C . GLU A 1 136 ? -1.483 12.098 -2.904 1.00 95.81 136 GLU A C 1
ATOM 1110 O O . GLU A 1 136 ? -0.724 12.733 -3.635 1.00 95.81 136 GLU A O 1
ATOM 1115 N N . THR A 1 137 ? -1.794 12.561 -1.691 1.00 96.25 137 THR A N 1
ATOM 1116 C CA . THR A 1 137 ? -1.256 13.831 -1.160 1.00 96.25 137 THR A CA 1
ATOM 1117 C C . THR A 1 137 ? 0.243 13.792 -0.830 1.00 96.25 137 THR A C 1
ATOM 1119 O O . THR A 1 137 ? 0.815 14.810 -0.427 1.00 96.25 137 THR A O 1
ATOM 1122 N N . LYS A 1 138 ? 0.899 12.631 -0.937 1.00 95.81 138 LYS A N 1
ATOM 1123 C CA . LYS A 1 138 ? 2.290 12.420 -0.512 1.00 95.81 138 LYS A CA 1
ATOM 1124 C C . LYS A 1 138 ? 3.277 12.507 -1.690 1.00 95.81 138 LYS A C 1
ATOM 1126 O O . LYS A 1 138 ? 2.886 12.330 -2.839 1.00 95.81 138 LYS A O 1
ATOM 1131 N N . PRO A 1 139 ? 4.587 12.717 -1.435 1.00 93.75 139 PRO A N 1
ATOM 1132 C CA . PRO A 1 139 ? 5.584 12.922 -2.498 1.00 93.75 139 PRO A CA 1
ATOM 1133 C C . PRO A 1 139 ? 5.747 11.764 -3.497 1.00 93.75 139 PRO A C 1
ATOM 1135 O O . PRO A 1 139 ? 6.225 11.977 -4.607 1.00 93.75 139 PRO A O 1
ATOM 1138 N N . TYR A 1 140 ? 5.365 10.545 -3.114 1.00 92.94 140 TYR A N 1
ATOM 1139 C CA . TYR A 1 140 ? 5.460 9.342 -3.946 1.00 92.94 140 TYR A CA 1
ATOM 1140 C C . TYR A 1 140 ? 4.266 9.147 -4.896 1.00 92.94 140 TYR A C 1
ATOM 1142 O O . TYR A 1 140 ? 4.212 8.146 -5.606 1.00 92.94 140 TYR A O 1
ATOM 1150 N N . SER A 1 141 ? 3.292 10.064 -4.915 1.00 92.88 141 SER A N 1
ATOM 1151 C CA . SER A 1 141 ? 2.020 9.892 -5.633 1.00 92.88 141 SER A CA 1
ATOM 1152 C C . SER A 1 141 ? 2.170 9.615 -7.124 1.00 92.88 141 SER A C 1
ATOM 1154 O O . SER A 1 141 ? 1.394 8.853 -7.679 1.00 92.88 141 SER A O 1
ATOM 1156 N N . SER A 1 142 ? 3.226 10.127 -7.762 1.00 90.75 142 SER A N 1
ATOM 1157 C CA . SER A 1 142 ? 3.517 9.855 -9.180 1.00 90.75 142 SER A CA 1
ATOM 1158 C C . SER A 1 142 ? 3.762 8.377 -9.525 1.00 90.75 142 SER A C 1
ATOM 1160 O O . SER A 1 142 ? 3.831 8.039 -10.705 1.00 90.75 142 SER A O 1
ATOM 1162 N N . GLN A 1 143 ? 3.939 7.517 -8.518 1.00 92.50 143 GLN A N 1
ATOM 1163 C CA . GLN A 1 143 ? 4.076 6.068 -8.664 1.00 92.50 143 GLN A CA 1
ATOM 1164 C C . GLN A 1 143 ? 2.762 5.319 -8.427 1.00 92.50 143 GLN A C 1
ATOM 1166 O O . GLN A 1 143 ? 2.679 4.144 -8.776 1.00 92.50 143 GLN A O 1
ATOM 1171 N N . LEU A 1 144 ? 1.757 5.959 -7.821 1.00 94.38 144 LEU A N 1
ATOM 1172 C CA . LEU A 1 144 ? 0.444 5.352 -7.630 1.00 94.38 144 LEU A CA 1
ATOM 1173 C C . LEU A 1 144 ? -0.261 5.227 -8.981 1.00 94.38 144 LEU A C 1
ATOM 1175 O O . LEU A 1 144 ? -0.252 6.149 -9.794 1.00 94.38 144 LEU A O 1
ATOM 1179 N N . TYR A 1 145 ? -0.849 4.060 -9.216 1.00 93.81 145 TYR A N 1
ATOM 1180 C CA . TYR A 1 145 ? -1.766 3.838 -10.322 1.00 93.81 145 TYR A CA 1
ATOM 1181 C C . TYR A 1 145 ? -3.075 4.589 -10.071 1.00 93.81 145 TYR A C 1
ATOM 1183 O O . TYR A 1 145 ? -3.592 4.528 -8.961 1.00 93.81 145 TYR A O 1
ATOM 1191 N N . ASP A 1 146 ? -3.609 5.256 -11.095 1.00 90.88 146 ASP A N 1
ATOM 1192 C CA . ASP A 1 146 ? -4.799 6.123 -11.028 1.00 90.88 146 ASP A CA 1
ATOM 1193 C C . ASP A 1 146 ? -6.120 5.323 -10.966 1.00 90.88 146 ASP A C 1
ATOM 1195 O O . ASP A 1 146 ? -7.051 5.554 -11.734 1.00 90.88 146 ASP A O 1
ATOM 1199 N N . ASP A 1 147 ? -6.162 4.294 -10.114 1.00 91.75 147 ASP A N 1
ATOM 1200 C CA . ASP A 1 147 ? -7.349 3.492 -9.800 1.00 91.75 147 ASP A CA 1
ATOM 1201 C C . ASP A 1 147 ? -7.141 2.684 -8.504 1.00 91.75 147 ASP A C 1
ATOM 1203 O O . ASP A 1 147 ? -6.012 2.465 -8.046 1.00 91.75 147 ASP A O 1
ATOM 1207 N N . VAL A 1 148 ? -8.238 2.178 -7.940 1.00 95.06 148 VAL A N 1
ATOM 1208 C CA . VAL A 1 148 ? -8.254 1.323 -6.748 1.00 95.06 148 VAL A CA 1
ATOM 1209 C C . VAL A 1 148 ? -8.885 -0.033 -7.042 1.00 95.06 148 VAL A C 1
ATOM 1211 O O . VAL A 1 148 ? -9.939 -0.139 -7.666 1.00 95.06 148 VAL A O 1
ATOM 1214 N N . PHE A 1 149 ? -8.274 -1.099 -6.531 1.00 96.50 149 PHE A N 1
ATOM 1215 C CA . PHE A 1 149 ? -8.755 -2.463 -6.748 1.00 96.50 149 PHE A CA 1
ATOM 1216 C C . PHE A 1 149 ? -9.420 -2.978 -5.483 1.00 96.50 149 PHE A C 1
ATOM 1218 O O . PHE A 1 149 ? -8.743 -3.285 -4.508 1.00 96.50 149 PHE A O 1
ATOM 1225 N N . VAL A 1 150 ? -10.746 -3.080 -5.490 1.00 96.94 150 VAL A N 1
ATOM 1226 C CA . VAL A 1 150 ? -11.525 -3.572 -4.347 1.00 96.94 150 VAL A CA 1
ATOM 1227 C C . VAL A 1 150 ? -11.837 -5.057 -4.545 1.00 96.94 150 VAL A C 1
ATOM 1229 O O . VAL A 1 150 ? -12.518 -5.427 -5.500 1.00 96.94 150 VAL A O 1
ATOM 1232 N N . VAL A 1 151 ? -11.324 -5.907 -3.654 1.00 96.38 151 VAL A N 1
ATOM 1233 C CA . VAL A 1 151 ? -11.367 -7.371 -3.767 1.00 96.38 151 VAL A CA 1
ATOM 1234 C C . VAL A 1 151 ? -12.248 -7.980 -2.676 1.00 96.38 151 VAL A C 1
ATOM 1236 O O . VAL A 1 151 ? -12.058 -7.742 -1.480 1.00 96.38 151 VAL A O 1
ATOM 1239 N N . ASP A 1 152 ? -13.195 -8.805 -3.121 1.00 93.38 152 ASP A N 1
ATOM 1240 C CA . ASP A 1 152 ? -14.065 -9.630 -2.286 1.00 93.38 152 ASP A CA 1
ATOM 1241 C C . ASP A 1 152 ? -13.384 -10.980 -2.037 1.00 93.38 152 ASP A C 1
ATOM 1243 O O . ASP A 1 152 ? -13.196 -11.768 -2.963 1.00 93.38 152 ASP A O 1
ATOM 1247 N N . ASN A 1 153 ? -13.016 -11.250 -0.785 1.00 91.19 153 ASN A N 1
ATOM 1248 C CA . ASN A 1 153 ? -12.239 -12.435 -0.420 1.00 91.19 153 ASN A CA 1
ATOM 1249 C C . ASN A 1 153 ? -13.108 -13.693 -0.219 1.00 91.19 153 ASN A C 1
ATOM 1251 O O . ASN A 1 153 ? -12.607 -14.712 0.260 1.00 91.19 153 ASN A O 1
ATOM 1255 N N . THR A 1 154 ? -14.405 -13.636 -0.532 1.00 89.69 154 THR A N 1
ATOM 1256 C CA . THR A 1 154 ? -15.334 -14.771 -0.383 1.00 89.69 154 THR A CA 1
ATOM 1257 C C . THR A 1 154 ? -15.597 -15.533 -1.683 1.00 89.69 154 THR A C 1
ATOM 1259 O O . THR A 1 154 ? -16.364 -16.499 -1.673 1.00 89.69 154 THR A O 1
ATOM 1262 N N . LYS A 1 155 ? -14.981 -15.110 -2.791 1.00 67.62 155 LYS A N 1
ATOM 1263 C CA . LYS A 1 155 ? -15.224 -15.619 -4.147 1.00 67.62 155 LYS A CA 1
ATOM 1264 C C . LYS A 1 155 ? -14.002 -16.274 -4.770 1.00 67.62 155 LYS A C 1
ATOM 1266 O O . LYS A 1 155 ? -12.870 -15.898 -4.401 1.00 67.62 155 LYS A O 1
#

pLDDT: mean 79.26, std 17.35, range [44.72, 97.38]

Secondary structure (DSSP, 8-state):
-----------------TTSTTTGGGG--TTS-EEEEEETTS-TTSBPPPP-EE-SSSEE--S----BHHHHHHHHHHHHHTT-EEPPGGGGGG-TTTTSS-SEESPEEEEEE-TTS-GGG--HHHHHHHHHHHHHTSTTGGGEEEEEEE--TT-

Foldseek 3Di:
DDPPDDDDDDDDDQPLAPVSLPPVLVVAALPDEAELEDEQQFDQADQDDFHQDDDPVDGDGPPDDPHGNLNSSLSVLVSNLVNKDADDVVVVPPDPDPPQAQRITPAYAYEYEQQVNGHPPDRSQVSQVVSLVVNCVDPSNSRYGPDHHYYHPPD